Protein AF-A0A2V7SI70-F1 (afdb_monomer)

Nearest PDB structures (foldseek):
  6vvo-assembly1_D  TM=5.161E-01  e=1.927E-01  Homo sapiens
  8z9x-assembly1_A  TM=5.364E-01  e=4.637E-01  Homo sapiens
  3qz6-assembly1_A  TM=6.896E-01  e=1.674E+00  Desulfitobacterium hafniense DCB-2
  4tld-assembly1_F  TM=5.667E-01  e=2.347E+00  Synechococcus elongatus PCC 7942 = FACHB-805
  8pj5-assembly1_0  TM=4.350E-01  e=3.290E+00  Homo sapiens

Structure (mmCIF, N/CA/C/O backbone):
data_AF-A0A2V7SI70-F1
#
_entry.id   AF-A0A2V7SI70-F1
#
loop_
_atom_site.group_PDB
_atom_site.id
_atom_site.type_symbol
_atom_site.label_atom_id
_atom_site.label_alt_id
_atom_site.label_comp_id
_atom_site.label_asym_id
_atom_site.label_entity_id
_atom_site.label_seq_id
_atom_site.pdbx_PDB_ins_code
_atom_site.Cartn_x
_atom_site.Cartn_y
_atom_site.Cartn_z
_atom_site.occupancy
_atom_site.B_iso_or_equiv
_atom_site.auth_seq_id
_atom_site.auth_comp_id
_atom_site.auth_asym_id
_atom_site.auth_atom_id
_atom_site.pdbx_PDB_model_num
ATOM 1 N N . MET A 1 1 ? -52.478 60.103 24.312 1.00 39.97 1 MET A N 1
ATOM 2 C CA . MET A 1 1 ? -53.396 58.982 24.624 1.00 39.97 1 MET A CA 1
ATOM 3 C C . MET A 1 1 ? -52.591 57.710 24.381 1.00 39.97 1 MET A C 1
ATOM 5 O O . MET A 1 1 ? -52.063 57.596 23.291 1.00 39.97 1 MET A O 1
ATOM 9 N N . THR A 1 2 ? -52.314 56.802 25.313 1.00 37.62 2 THR A N 1
ATOM 10 C CA . THR A 1 2 ? -52.876 56.540 26.645 1.00 37.62 2 THR A CA 1
ATOM 11 C C . THR A 1 2 ? -51.846 55.686 27.398 1.00 37.62 2 THR A C 1
ATOM 13 O O . THR A 1 2 ? -51.248 54.793 26.805 1.00 37.62 2 THR A O 1
ATOM 16 N N . ALA A 1 3 ? -51.629 55.960 28.684 1.00 39.62 3 ALA A N 1
ATOM 17 C CA . ALA A 1 3 ? -50.931 55.050 29.585 1.00 39.62 3 ALA A CA 1
ATOM 18 C C . ALA A 1 3 ? -51.862 53.892 29.984 1.00 39.62 3 ALA A C 1
ATOM 20 O O . ALA A 1 3 ? -53.069 54.097 30.113 1.00 39.62 3 ALA A O 1
ATOM 21 N N . ALA A 1 4 ? -51.301 52.712 30.248 1.00 45.47 4 ALA A N 1
ATOM 22 C CA . ALA A 1 4 ? -51.947 51.674 31.045 1.00 45.47 4 ALA A CA 1
ATOM 23 C C . ALA A 1 4 ? -50.878 50.928 31.855 1.00 45.47 4 ALA A C 1
ATOM 25 O O . ALA A 1 4 ? -49.939 50.362 31.299 1.00 45.47 4 ALA A O 1
ATOM 26 N N . ALA A 1 5 ? -51.020 50.976 33.178 1.00 47.47 5 ALA A N 1
ATOM 27 C CA . ALA A 1 5 ? -50.240 50.214 34.143 1.00 47.47 5 ALA A CA 1
ATOM 28 C C . ALA A 1 5 ? -50.930 48.871 34.426 1.00 47.47 5 ALA A C 1
ATOM 30 O O . ALA A 1 5 ? -52.150 48.853 34.569 1.00 47.47 5 ALA A O 1
ATOM 31 N N . VAL A 1 6 ? -50.166 47.783 34.595 1.00 42.16 6 VAL A N 1
ATOM 32 C CA . VAL A 1 6 ? -50.629 46.550 35.262 1.00 42.16 6 VAL A CA 1
ATOM 33 C C . VAL A 1 6 ? -49.506 45.942 36.117 1.00 42.16 6 VAL A C 1
ATOM 35 O O . VAL A 1 6 ? -48.488 45.480 35.616 1.00 42.16 6 VAL A O 1
ATOM 38 N N . VAL A 1 7 ? -49.739 46.036 37.428 1.00 40.88 7 VAL A N 1
ATOM 39 C CA . VAL A 1 7 ? -49.561 45.093 38.551 1.00 40.88 7 VAL A CA 1
ATOM 40 C C . VAL A 1 7 ? -48.511 43.963 38.494 1.00 40.88 7 VAL A C 1
ATOM 42 O O . VAL A 1 7 ? -48.515 43.085 37.641 1.00 40.88 7 VAL A O 1
ATOM 45 N N . ALA A 1 8 ? -47.714 43.985 39.569 1.00 47.56 8 ALA A N 1
ATOM 46 C CA . ALA A 1 8 ? -46.940 42.963 40.279 1.00 47.56 8 ALA A CA 1
ATOM 47 C C . ALA A 1 8 ? -47.088 41.468 39.923 1.00 47.56 8 ALA A C 1
ATOM 49 O O . ALA A 1 8 ? -48.178 40.907 39.859 1.00 47.56 8 ALA A O 1
ATOM 50 N N . GLY A 1 9 ? -45.939 40.785 39.943 1.00 37.25 9 GLY A N 1
ATOM 51 C CA . GLY A 1 9 ? -45.835 39.348 40.185 1.00 37.25 9 GLY A CA 1
ATOM 52 C C . GLY A 1 9 ? -44.411 38.976 40.594 1.00 37.25 9 GLY A C 1
ATOM 53 O O . GLY A 1 9 ? -43.511 38.971 39.758 1.00 37.25 9 GLY A O 1
ATOM 54 N N . ALA A 1 10 ? -44.197 38.679 41.878 1.00 54.44 10 ALA A N 1
ATOM 55 C CA . ALA A 1 10 ? -42.957 38.078 42.362 1.00 54.44 10 ALA A CA 1
ATOM 56 C C . ALA A 1 10 ? -42.746 36.731 41.653 1.00 54.44 10 ALA A C 1
ATOM 58 O O . ALA A 1 10 ? -43.622 35.866 41.692 1.00 54.44 10 ALA A O 1
ATOM 59 N N . ARG A 1 11 ? -41.604 36.555 40.982 1.00 55.47 11 ARG A N 1
ATOM 60 C CA . ARG A 1 11 ? -41.222 35.285 40.358 1.00 55.47 11 ARG A CA 1
ATOM 61 C C . ARG A 1 11 ? -40.073 34.688 41.156 1.00 55.47 11 ARG A C 1
ATOM 63 O O . ARG A 1 11 ? -39.077 35.349 41.437 1.00 55.47 11 ARG A O 1
ATOM 70 N N . SER A 1 12 ? -40.331 33.467 41.600 1.00 58.31 12 SER A N 1
ATOM 71 C CA . SER A 1 12 ? -39.529 32.616 42.462 1.00 58.31 12 SER A CA 1
ATOM 72 C C . SER A 1 12 ? -38.055 32.578 42.073 1.00 58.31 12 SER A C 1
ATOM 74 O O . SER A 1 12 ? -37.700 32.662 40.903 1.00 58.31 12 SER A O 1
ATOM 76 N N . ARG A 1 13 ? -37.194 32.419 43.082 1.00 58.06 13 ARG A N 1
ATOM 77 C CA . ARG A 1 13 ? -35.788 32.061 42.900 1.00 58.06 13 ARG A CA 1
ATOM 78 C C . ARG A 1 13 ? -35.732 30.712 42.186 1.00 58.06 13 ARG A C 1
ATOM 80 O O . ARG A 1 13 ? -35.869 29.679 42.838 1.00 58.06 13 ARG A O 1
ATOM 87 N N . ASP A 1 14 ? -35.557 30.733 40.872 1.00 56.41 14 ASP A N 1
ATOM 88 C CA . ASP A 1 14 ? -35.208 29.537 40.120 1.00 56.41 14 ASP A CA 1
ATOM 89 C C . ASP A 1 14 ? -33.830 29.084 40.607 1.00 56.41 14 ASP A C 1
ATOM 91 O O . ASP A 1 14 ? -32.807 29.742 40.405 1.00 56.41 14 ASP A O 1
ATOM 95 N N . LEU A 1 15 ? -33.834 27.982 41.355 1.00 58.78 15 LEU A N 1
ATOM 96 C CA . LEU A 1 15 ? -32.637 27.268 41.760 1.00 58.78 15 LEU A CA 1
ATOM 97 C C . LEU A 1 15 ? -31.926 26.833 40.479 1.00 58.78 15 LEU A C 1
ATOM 99 O O . LEU A 1 15 ? -32.419 25.975 39.750 1.00 58.78 15 LEU A O 1
ATOM 103 N N . LEU A 1 16 ? -30.781 27.452 40.200 1.00 55.16 16 LEU A N 1
ATOM 104 C CA . LEU A 1 16 ? -29.885 27.043 39.127 1.00 55.16 16 LEU A CA 1
ATOM 105 C C . LEU A 1 16 ? -29.534 25.565 39.335 1.00 55.16 16 LEU A C 1
ATOM 107 O O . LEU A 1 16 ? -28.784 25.218 40.248 1.00 55.16 16 LEU A O 1
ATOM 111 N N . ALA A 1 17 ? -30.092 24.694 38.493 1.00 61.06 17 ALA A N 1
ATOM 112 C CA . ALA A 1 17 ? -29.640 23.321 38.375 1.00 61.06 17 ALA A CA 1
ATOM 113 C C . ALA A 1 17 ? -28.163 23.362 37.965 1.00 61.06 17 ALA A C 1
ATOM 115 O O . ALA A 1 17 ? -27.817 23.829 36.879 1.00 61.06 17 ALA A O 1
ATOM 116 N N . SER A 1 18 ? -27.288 22.931 38.871 1.00 58.25 18 SER A N 1
ATOM 117 C CA . SER A 1 18 ? -25.865 22.784 38.588 1.00 58.25 18 SER A CA 1
ATOM 118 C C . SER A 1 18 ? -25.712 21.800 37.422 1.00 58.25 18 SER A C 1
ATOM 120 O O .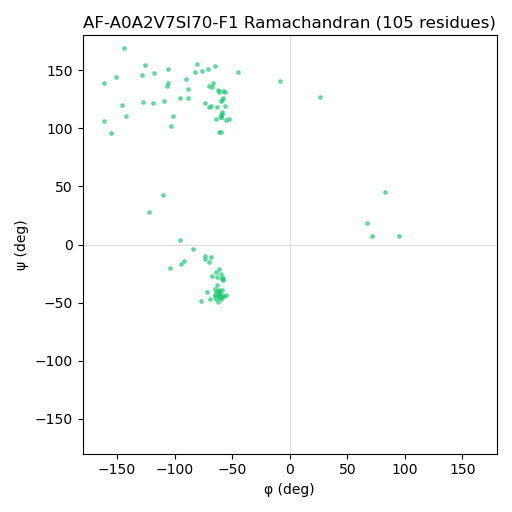 SER A 1 18 ? -26.253 20.692 37.514 1.00 58.25 18 SER A O 1
ATOM 122 N N . PRO A 1 19 ? -25.044 22.163 36.310 1.00 62.25 19 PRO A N 1
ATOM 123 C CA . PRO A 1 19 ? -24.815 21.214 35.235 1.00 62.25 19 PRO A CA 1
ATOM 124 C C . PRO A 1 19 ? -23.943 20.088 35.789 1.00 62.25 19 PRO A C 1
ATOM 126 O O . PRO A 1 19 ? -22.820 20.323 36.239 1.00 62.25 19 PRO A O 1
ATOM 129 N N . LEU A 1 20 ? -24.480 18.866 35.778 1.00 57.97 20 LEU A N 1
ATOM 130 C CA . LEU A 1 20 ? -23.714 17.655 36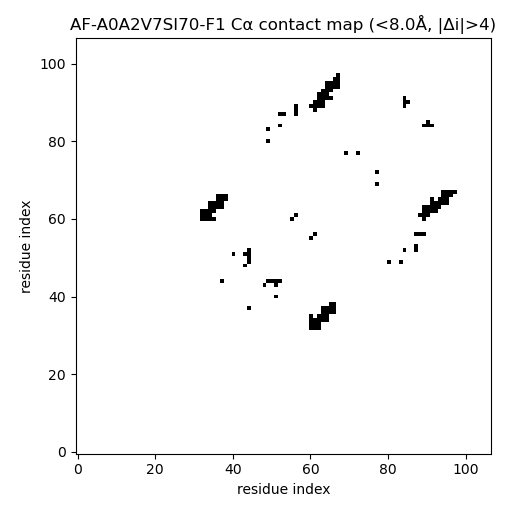.042 1.00 57.97 20 LEU A CA 1
ATOM 131 C C . LEU A 1 20 ? -22.512 17.678 35.101 1.00 57.97 20 LEU A C 1
ATOM 133 O O . LEU A 1 20 ? -22.655 17.557 33.885 1.00 57.97 20 LEU A O 1
ATOM 137 N N . SER A 1 21 ? -21.331 17.911 35.669 1.00 65.06 21 SER A N 1
ATOM 138 C CA . SER A 1 21 ? -20.087 17.841 34.917 1.00 65.06 21 SER A CA 1
ATOM 139 C C . SER A 1 21 ? -19.997 16.433 34.331 1.00 65.06 21 SER A C 1
ATOM 141 O O . SER A 1 21 ? -20.144 15.473 35.094 1.00 65.06 21 SER A O 1
ATOM 143 N N . PRO A 1 22 ? -19.800 16.266 33.011 1.00 65.12 22 PRO A N 1
ATOM 144 C CA . PRO A 1 22 ? -19.583 14.944 32.457 1.00 65.12 22 PRO A CA 1
ATOM 145 C C . PRO A 1 22 ? -18.334 14.386 33.132 1.00 65.12 22 PRO A C 1
ATOM 147 O O . PRO A 1 22 ? -17.230 14.903 32.959 1.00 65.12 22 PRO A O 1
ATOM 150 N N . HIS A 1 23 ? -18.526 13.361 33.958 1.00 63.31 23 HIS A N 1
ATOM 151 C CA . HIS A 1 23 ? -17.435 12.588 34.514 1.00 63.31 23 HIS A CA 1
ATOM 152 C C . HIS A 1 23 ? -16.694 11.954 33.334 1.00 63.31 23 HIS A C 1
ATOM 154 O O . HIS A 1 23 ? -17.121 10.939 32.786 1.00 63.31 23 HIS A O 1
ATOM 160 N N . VAL A 1 24 ? -15.604 12.589 32.902 1.00 65.06 24 VAL A N 1
ATOM 161 C CA . VAL A 1 24 ? -14.621 11.975 32.013 1.00 65.06 24 VAL A CA 1
ATOM 162 C C . VAL A 1 24 ? -14.101 10.762 32.769 1.00 65.06 24 VAL A C 1
ATOM 164 O O . VAL A 1 24 ? -13.441 10.921 33.793 1.00 65.06 24 VAL A O 1
ATOM 167 N N . LEU A 1 25 ? -14.461 9.561 32.313 1.00 65.31 25 LEU A N 1
ATOM 168 C CA . LEU A 1 25 ? -13.961 8.323 32.897 1.00 65.31 25 LEU A CA 1
ATOM 169 C C . LEU A 1 25 ? -12.428 8.342 32.790 1.00 65.31 25 LEU A C 1
ATOM 171 O O . LEU A 1 25 ? -11.905 8.315 31.669 1.00 65.31 25 LEU A O 1
ATOM 175 N N . PRO A 1 26 ? -11.686 8.405 33.910 1.00 63.38 26 PRO A N 1
ATOM 176 C CA . PRO A 1 26 ? -10.259 8.147 33.853 1.00 63.38 26 PRO A CA 1
ATOM 177 C C . PRO A 1 26 ? -10.099 6.694 33.376 1.00 63.38 26 PRO A C 1
ATOM 179 O O . PRO A 1 26 ? -10.796 5.817 33.877 1.00 63.38 26 PRO A O 1
ATOM 182 N N . ASN A 1 27 ? -9.221 6.454 32.395 1.00 71.94 27 ASN A N 1
ATOM 183 C CA . ASN A 1 27 ? -8.971 5.161 31.726 1.00 71.94 27 ASN A CA 1
ATOM 184 C C . ASN A 1 27 ? -9.911 4.726 30.577 1.00 71.94 27 ASN A C 1
ATOM 186 O O . ASN A 1 27 ? -10.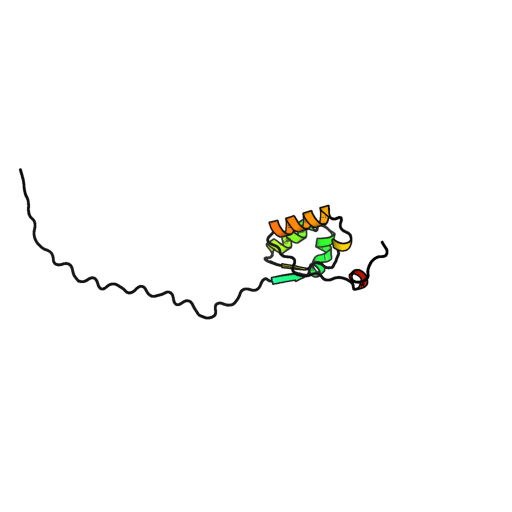245 3.547 30.455 1.00 71.94 27 ASN A O 1
ATOM 190 N N . ALA A 1 28 ? -10.244 5.610 29.631 1.00 73.69 28 ALA A N 1
ATOM 191 C CA . ALA A 1 28 ? -10.650 5.120 28.307 1.00 73.69 28 ALA A CA 1
ATOM 192 C C . ALA A 1 28 ? -9.516 4.258 27.690 1.00 73.69 28 ALA A C 1
ATOM 194 O O . ALA A 1 28 ? -8.353 4.679 27.726 1.00 73.69 28 ALA A O 1
ATOM 195 N N . PRO A 1 29 ? -9.803 3.059 27.143 1.00 78.81 29 PRO A N 1
ATOM 196 C CA . PRO A 1 29 ? -8.777 2.194 26.570 1.00 78.81 29 PRO A CA 1
ATOM 197 C C . PRO A 1 29 ? -8.088 2.890 25.393 1.00 78.81 29 PRO A C 1
ATOM 199 O O . PRO A 1 29 ? -8.740 3.429 24.498 1.00 78.81 29 PRO A O 1
ATOM 202 N N . LYS A 1 30 ? -6.751 2.880 25.390 1.00 85.44 30 LYS A N 1
ATOM 203 C CA . LYS A 1 30 ? -5.964 3.449 24.295 1.00 85.44 30 LYS A CA 1
ATOM 204 C C . LYS A 1 30 ? -6.156 2.590 23.046 1.00 85.44 30 LYS A C 1
ATOM 206 O O . LYS A 1 30 ? -5.823 1.409 23.050 1.00 85.44 30 LYS A O 1
ATOM 211 N N . ALA A 1 31 ? -6.690 3.186 21.983 1.00 88.31 31 ALA A N 1
ATOM 212 C CA . ALA A 1 31 ? -6.788 2.531 20.687 1.00 88.31 31 ALA A CA 1
ATOM 213 C C . ALA A 1 31 ? -5.396 2.464 20.046 1.00 88.31 31 ALA A C 1
ATOM 215 O O . ALA A 1 31 ? -4.744 3.492 19.849 1.00 88.31 31 ALA A O 1
ATOM 216 N N . TYR A 1 32 ? -4.941 1.252 19.738 1.00 93.25 32 TYR A N 1
ATOM 217 C CA . TYR A 1 32 ? 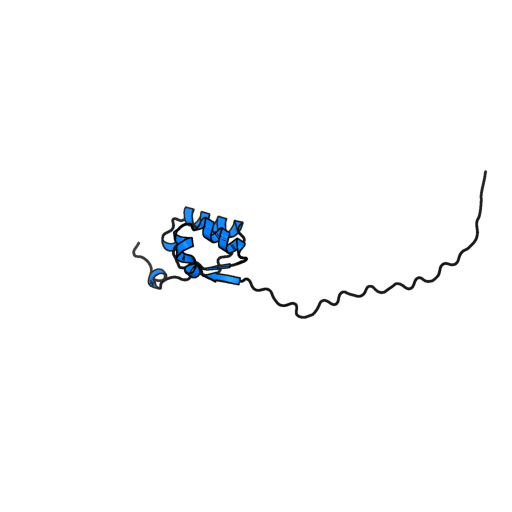-3.700 1.015 19.009 1.00 93.25 32 TYR A CA 1
ATOM 218 C C . TYR A 1 32 ? -4.024 0.582 17.584 1.00 93.25 32 TYR A C 1
ATOM 220 O O . TYR A 1 32 ? -4.957 -0.204 17.399 1.00 93.25 32 TYR A O 1
ATOM 228 N N . PRO A 1 33 ? -3.277 1.070 16.581 1.00 95.50 33 PRO A N 1
ATOM 229 C CA . PRO A 1 33 ? -3.531 0.674 15.216 1.00 95.50 33 PRO A CA 1
ATOM 230 C C . PRO A 1 33 ? -3.203 -0.808 15.010 1.00 95.50 33 PRO A C 1
ATOM 232 O O . PRO A 1 33 ? -2.156 -1.280 15.456 1.00 95.50 33 PRO A O 1
ATOM 235 N N . ILE A 1 34 ? -4.083 -1.528 14.319 1.00 96.69 34 ILE A N 1
ATOM 236 C CA . ILE A 1 34 ? -3.893 -2.945 14.000 1.00 96.69 34 ILE A CA 1
ATOM 237 C C . ILE A 1 34 ? -3.294 -3.073 12.601 1.00 96.69 34 ILE A C 1
ATOM 239 O O . ILE A 1 34 ? -3.819 -2.524 11.624 1.00 96.69 34 ILE A O 1
ATOM 243 N N . GLY A 1 35 ? -2.171 -3.791 12.531 1.00 97.25 35 GLY A N 1
ATOM 244 C CA . GLY A 1 35 ? -1.412 -4.023 11.311 1.00 97.25 35 GLY A CA 1
ATOM 245 C C . GLY A 1 35 ? -1.562 -5.428 10.748 1.00 97.25 35 GLY A C 1
ATOM 246 O O . GLY A 1 35 ? -1.757 -6.383 11.499 1.00 97.25 35 GLY A O 1
ATOM 247 N N . LEU A 1 36 ? -1.437 -5.540 9.426 1.00 98.38 36 LEU A N 1
ATOM 248 C CA . LEU A 1 36 ? -1.356 -6.808 8.708 1.00 98.38 36 LEU A CA 1
ATOM 249 C C . LEU A 1 36 ? -0.021 -6.915 7.968 1.00 98.38 36 LEU A C 1
ATOM 251 O O . LEU A 1 36 ? 0.270 -6.119 7.073 1.00 98.38 36 LEU A O 1
ATOM 255 N N . GLU A 1 37 ? 0.756 -7.949 8.276 1.00 98.44 37 GLU A N 1
ATOM 256 C CA . GLU A 1 37 ? 1.855 -8.363 7.406 1.00 98.44 37 GLU A CA 1
ATOM 257 C C . GLU A 1 37 ? 1.284 -8.983 6.126 1.00 98.44 37 GLU A C 1
ATOM 259 O O . GLU A 1 37 ? 0.584 -10.005 6.147 1.00 98.44 37 GLU A O 1
ATOM 264 N N . LEU A 1 38 ? 1.593 -8.356 4.988 1.00 98.75 38 LEU A N 1
ATOM 265 C CA . LEU A 1 38 ? 1.017 -8.680 3.684 1.00 98.75 38 LEU A CA 1
ATOM 266 C C . LEU A 1 38 ? 1.452 -10.053 3.158 1.00 98.75 38 LEU A C 1
ATOM 268 O O . LEU A 1 38 ? 0.847 -10.559 2.213 1.00 98.75 38 LEU A O 1
ATOM 272 N N . PHE A 1 39 ? 2.439 -10.701 3.786 1.00 98.12 39 PHE A N 1
ATOM 273 C CA . PHE A 1 39 ? 2.786 -12.089 3.483 1.00 98.12 39 PHE A CA 1
ATOM 274 C C . PHE A 1 39 ? 1.592 -13.044 3.689 1.00 98.12 39 PHE A C 1
ATOM 276 O O . PHE A 1 39 ? 1.434 -14.033 2.956 1.00 98.12 39 PHE A O 1
ATOM 283 N N . SER A 1 40 ? 0.709 -12.706 4.636 1.00 98.44 40 SER A N 1
ATOM 284 C CA . SER A 1 40 ? -0.539 -13.426 4.927 1.00 98.44 40 SER A CA 1
ATOM 285 C C . SER A 1 40 ? -1.475 -13.509 3.714 1.00 98.44 40 SER A C 1
ATOM 287 O O . SER A 1 40 ? -2.188 -14.496 3.561 1.00 98.44 40 SER A O 1
ATOM 289 N N . VAL A 1 41 ? -1.423 -12.509 2.824 1.00 98.19 41 VAL A N 1
ATOM 290 C CA . VAL A 1 41 ? -2.244 -12.375 1.602 1.00 98.19 41 VAL A CA 1
ATOM 291 C C . VAL A 1 41 ? -1.377 -12.259 0.340 1.00 98.19 41 VAL A C 1
ATOM 293 O O . VAL A 1 41 ? -1.741 -11.633 -0.654 1.00 98.19 41 VAL A O 1
ATOM 296 N N . ARG A 1 42 ? -0.169 -12.840 0.370 1.00 98.25 42 ARG A N 1
ATOM 297 C CA . ARG A 1 42 ? 0.843 -12.677 -0.692 1.00 98.25 42 ARG A CA 1
ATOM 298 C C . ARG A 1 42 ? 0.382 -13.124 -2.076 1.00 98.25 42 ARG A C 1
ATOM 300 O O . ARG A 1 42 ? 0.877 -12.617 -3.076 1.00 98.25 42 ARG A O 1
ATOM 307 N N . ARG A 1 43 ? -0.534 -14.093 -2.152 1.00 98.38 43 ARG A N 1
ATOM 308 C CA . ARG A 1 43 ? -1.033 -14.619 -3.432 1.00 98.38 43 ARG A CA 1
ATOM 309 C C . ARG A 1 43 ? -1.931 -13.596 -4.119 1.00 98.38 43 ARG A C 1
ATOM 311 O O . ARG A 1 43 ? -1.841 -13.418 -5.329 1.00 98.38 43 ARG A O 1
ATOM 318 N N . GLU A 1 44 ? -2.768 -12.931 -3.336 1.00 98.50 44 GLU A N 1
ATOM 319 C CA . GLU A 1 44 ? -3.649 -11.852 -3.759 1.00 98.50 44 GLU A CA 1
ATOM 320 C C . GLU A 1 44 ? -2.815 -10.619 -4.108 1.00 98.50 44 GLU A C 1
ATOM 322 O O . GLU A 1 44 ? -2.955 -10.091 -5.210 1.00 98.50 44 GLU A O 1
ATOM 327 N N . LEU A 1 45 ? -1.860 -10.247 -3.243 1.00 98.19 45 LEU A N 1
ATOM 328 C CA . LEU A 1 45 ? -0.962 -9.113 -3.478 1.00 98.19 45 LEU A CA 1
ATOM 329 C C . LEU A 1 45 ? -0.152 -9.280 -4.773 1.00 98.19 45 LEU A C 1
ATOM 331 O O . LEU A 1 45 ? -0.031 -8.336 -5.547 1.00 98.19 45 LEU A O 1
ATOM 335 N N . ALA A 1 46 ? 0.390 -10.478 -5.022 1.00 96.56 46 ALA A N 1
ATOM 336 C CA . ALA A 1 46 ? 1.146 -10.775 -6.239 1.00 96.56 46 ALA A CA 1
ATOM 337 C C . ALA A 1 46 ? 0.273 -10.775 -7.504 1.00 96.56 46 ALA A C 1
ATOM 339 O O . ALA A 1 46 ? 0.779 -10.524 -8.594 1.00 96.56 46 ALA A O 1
ATOM 340 N N . ARG A 1 47 ? -1.026 -11.072 -7.370 1.00 98.06 47 ARG A N 1
ATOM 341 C CA . ARG A 1 47 ? -1.982 -11.032 -8.482 1.00 98.06 47 ARG A CA 1
ATOM 342 C C . ARG A 1 47 ? -2.390 -9.599 -8.813 1.00 98.06 47 ARG A C 1
ATOM 344 O O . ARG A 1 47 ? -2.409 -9.237 -9.983 1.00 98.06 47 ARG A O 1
ATOM 351 N N . ASP A 1 48 ? -2.762 -8.828 -7.797 1.00 98.44 48 ASP A N 1
ATOM 352 C CA . ASP A 1 48 ? -3.250 -7.459 -7.936 1.00 98.44 48 ASP A CA 1
ATOM 353 C C . ASP A 1 48 ? -3.003 -6.695 -6.629 1.00 98.44 48 ASP A C 1
ATOM 355 O O . ASP A 1 48 ? -3.773 -6.770 -5.663 1.00 98.44 48 ASP A O 1
ATOM 359 N N . LEU A 1 49 ? -1.887 -5.970 -6.594 1.00 98.31 49 LEU A N 1
ATOM 360 C CA . LEU A 1 49 ? -1.492 -5.188 -5.431 1.00 98.31 49 LEU A CA 1
ATOM 361 C C . LEU A 1 49 ? -2.517 -4.086 -5.115 1.00 98.31 49 LEU A C 1
ATOM 363 O O . LEU A 1 49 ? -2.950 -4.023 -3.958 1.00 98.31 49 LEU A O 1
ATOM 367 N N . PRO A 1 50 ? -2.960 -3.253 -6.080 1.00 98.50 50 PRO A N 1
ATOM 368 C CA . PRO A 1 50 ? -3.938 -2.218 -5.787 1.00 98.50 50 PRO A CA 1
ATOM 369 C C . PRO A 1 50 ? -5.259 -2.740 -5.218 1.00 98.50 50 PRO A C 1
ATOM 371 O O . PRO A 1 50 ? -5.750 -2.196 -4.221 1.00 98.50 50 PRO A O 1
ATOM 374 N N . ALA A 1 51 ? -5.824 -3.798 -5.804 1.00 98.75 51 ALA A N 1
ATOM 375 C CA . ALA A 1 51 ? -7.069 -4.381 -5.314 1.00 98.75 51 ALA A CA 1
ATOM 376 C C . ALA A 1 51 ? -6.895 -4.984 -3.912 1.00 98.75 51 ALA A C 1
ATOM 378 O O . ALA A 1 51 ? -7.768 -4.819 -3.055 1.00 98.75 51 ALA A O 1
ATOM 379 N N . THR A 1 52 ? -5.749 -5.618 -3.653 1.00 98.75 52 THR A N 1
ATOM 380 C CA . THR A 1 52 ? -5.435 -6.206 -2.344 1.00 98.75 52 THR A CA 1
ATOM 381 C C . THR A 1 52 ? -5.344 -5.141 -1.255 1.00 98.75 52 THR A C 1
ATOM 383 O O . THR A 1 52 ? -5.974 -5.294 -0.210 1.00 98.75 52 THR A O 1
ATOM 386 N N . LEU A 1 53 ? -4.642 -4.026 -1.495 1.00 98.69 53 LEU A N 1
ATOM 387 C CA . LEU A 1 53 ? -4.573 -2.926 -0.524 1.00 98.69 53 LEU A CA 1
ATOM 388 C C . LEU A 1 53 ? -5.959 -2.323 -0.246 1.00 98.69 53 LEU A C 1
ATOM 390 O O . LEU A 1 53 ? -6.298 -2.067 0.910 1.00 98.69 53 LEU A O 1
ATOM 394 N N . SER A 1 54 ? -6.795 -2.162 -1.280 1.00 98.81 54 SER A N 1
ATOM 395 C CA . SER A 1 54 ? -8.178 -1.695 -1.103 1.00 98.81 54 SER A CA 1
ATOM 396 C C . SER A 1 54 ? -9.001 -2.655 -0.237 1.00 98.81 54 SER A C 1
ATOM 398 O O . SER A 1 54 ? -9.738 -2.209 0.643 1.00 98.81 54 SER A O 1
ATOM 400 N N . ALA A 1 55 ? -8.863 -3.967 -0.448 1.00 98.81 55 ALA A N 1
ATOM 401 C CA . ALA A 1 55 ? -9.540 -4.974 0.364 1.00 98.81 55 ALA A CA 1
ATOM 402 C C . ALA A 1 55 ? -9.059 -4.950 1.826 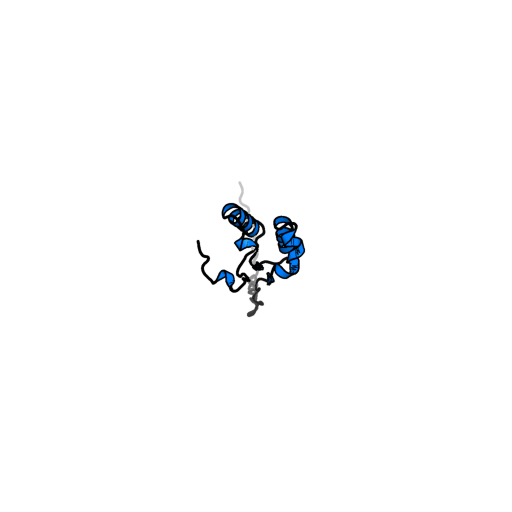1.00 98.81 55 ALA A C 1
ATOM 404 O O . ALA A 1 55 ? -9.887 -4.978 2.733 1.00 98.81 55 ALA A O 1
ATOM 405 N N . VAL A 1 56 ? -7.748 -4.827 2.062 1.00 98.62 56 VAL A N 1
ATOM 406 C CA . VAL A 1 56 ? -7.163 -4.721 3.412 1.00 98.62 56 VAL A CA 1
ATOM 407 C C . VAL A 1 56 ? -7.687 -3.499 4.166 1.00 98.62 56 VAL A C 1
ATOM 409 O O . VAL A 1 56 ? -8.116 -3.636 5.311 1.00 98.62 56 VAL A O 1
ATOM 412 N N . SER A 1 57 ? -7.741 -2.335 3.513 1.00 98.56 57 SER A N 1
ATOM 413 C CA . SER A 1 57 ? -8.340 -1.122 4.089 1.00 98.56 57 SER A CA 1
ATOM 414 C C . SER A 1 57 ? -9.830 -1.320 4.417 1.00 98.56 57 SER A C 1
ATOM 416 O O . SER A 1 57 ? -10.263 -1.030 5.531 1.00 98.56 57 SER A O 1
ATOM 418 N N . LYS A 1 58 ? -10.612 -1.926 3.510 1.00 98.62 58 LYS A N 1
ATOM 419 C CA . LYS A 1 58 ? -12.042 -2.231 3.737 1.00 98.62 58 LYS A CA 1
ATOM 420 C C . LYS A 1 58 ? -12.293 -3.212 4.886 1.00 98.62 58 LYS A C 1
ATOM 422 O O . LYS A 1 58 ? -13.354 -3.150 5.500 1.00 98.62 58 LYS A O 1
ATOM 427 N N . MET A 1 59 ? -11.343 -4.099 5.183 1.00 98.31 59 MET A N 1
ATOM 428 C CA . MET A 1 59 ? -11.403 -4.986 6.354 1.00 98.31 59 MET A CA 1
ATOM 429 C C . MET A 1 59 ? -11.142 -4.251 7.680 1.00 98.31 59 MET A C 1
ATOM 431 O O . MET A 1 59 ? -11.361 -4.829 8.741 1.00 98.31 59 MET A O 1
ATOM 435 N N . GLY A 1 60 ? -10.701 -2.988 7.640 1.00 98.00 60 GLY A N 1
ATOM 436 C CA . GLY A 1 60 ? -10.491 -2.147 8.820 1.00 98.00 60 GLY A CA 1
ATOM 437 C C . GLY A 1 60 ? -9.063 -2.145 9.368 1.00 98.00 60 GLY A C 1
ATOM 438 O O . GLY A 1 60 ? -8.823 -1.552 10.421 1.00 98.00 60 GLY A O 1
ATOM 439 N N . TYR A 1 61 ? -8.104 -2.769 8.676 1.00 98.44 61 TYR A N 1
ATOM 440 C CA . TYR A 1 61 ? -6.690 -2.632 9.030 1.00 98.44 61 TYR A CA 1
ATOM 441 C C . TYR A 1 61 ? -6.223 -1.196 8.788 1.00 98.44 61 TYR A C 1
ATOM 443 O O . TYR A 1 61 ? -6.568 -0.585 7.779 1.00 98.44 61 TYR A O 1
ATOM 451 N N . GLN A 1 62 ? -5.415 -0.666 9.705 1.00 98.31 62 GLN A N 1
ATOM 452 C CA . GLN A 1 62 ? -4.869 0.695 9.597 1.00 98.31 62 GLN A CA 1
ATOM 453 C C . GLN A 1 62 ? -3.397 0.695 9.182 1.00 98.31 62 GLN A C 1
ATOM 455 O O . GLN A 1 62 ? -2.870 1.704 8.710 1.00 98.31 62 GLN A O 1
ATOM 460 N N . VAL A 1 63 ? -2.717 -0.435 9.381 1.00 98.56 63 VAL A N 1
ATOM 461 C CA . VAL A 1 63 ? -1.289 -0.584 9.120 1.00 98.56 63 VAL A CA 1
ATOM 462 C C . VAL A 1 63 ? -1.045 -1.799 8.235 1.00 98.56 63 VAL A C 1
ATOM 464 O O . VAL A 1 63 ? -1.736 -2.812 8.336 1.00 98.56 63 VAL A O 1
ATOM 467 N N . VAL A 1 64 ? -0.040 -1.708 7.376 1.00 98.62 64 VAL A N 1
ATOM 468 C CA . VAL A 1 64 ? 0.474 -2.832 6.597 1.00 98.62 64 VAL A CA 1
ATOM 469 C C . VAL A 1 64 ? 1.975 -2.983 6.801 1.00 98.62 64 VAL A C 1
ATOM 471 O O . VAL A 1 64 ? 2.676 -2.020 7.116 1.00 98.62 64 VAL A O 1
ATOM 474 N N . GLU A 1 65 ? 2.468 -4.196 6.605 1.00 98.69 65 GLU A N 1
ATOM 475 C CA . GLU A 1 65 ? 3.893 -4.509 6.553 1.00 98.69 65 GLU A CA 1
ATOM 476 C C . GLU A 1 65 ? 4.177 -5.282 5.258 1.00 98.69 65 GLU A C 1
ATOM 478 O O . GLU A 1 65 ? 3.558 -6.313 4.986 1.00 98.69 65 GLU A O 1
ATOM 483 N N . PHE A 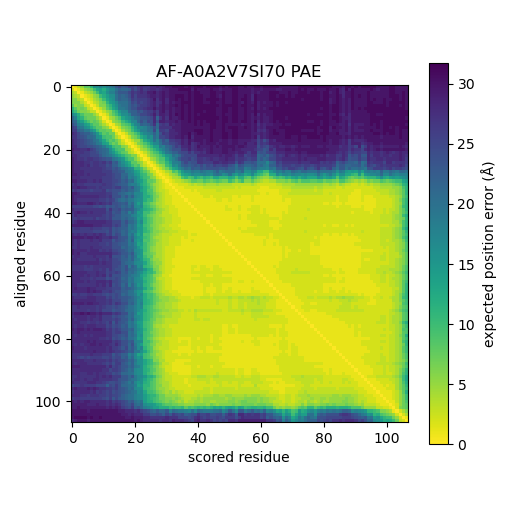1 66 ? 5.077 -4.761 4.421 1.00 98.31 66 PHE A N 1
ATOM 484 C CA . PHE A 1 66 ? 5.512 -5.449 3.200 1.00 98.31 66 PHE A CA 1
ATOM 485 C C . PHE A 1 66 ? 6.564 -6.518 3.507 1.00 98.31 66 PHE A C 1
ATOM 487 O O . PHE A 1 66 ? 7.314 -6.385 4.460 1.00 98.31 66 PHE A O 1
ATOM 494 N N . TYR A 1 67 ? 6.674 -7.529 2.643 1.00 96.62 67 TYR A N 1
ATOM 495 C CA . TYR A 1 67 ? 7.640 -8.632 2.763 1.00 96.62 67 TYR A CA 1
ATOM 496 C C . TYR A 1 67 ? 8.747 -8.572 1.687 1.00 96.62 67 TYR A C 1
ATOM 498 O O . TYR A 1 67 ? 9.068 -9.564 1.038 1.00 96.62 67 TYR A O 1
ATOM 506 N N . ALA A 1 68 ? 9.276 -7.373 1.425 1.00 95.44 68 ALA A N 1
ATOM 507 C CA . ALA A 1 68 ? 10.284 -7.086 0.395 1.00 95.44 68 ALA A CA 1
ATOM 508 C C . ALA A 1 68 ? 9.918 -7.126 -1.114 1.00 95.44 68 ALA A C 1
ATOM 510 O O . ALA A 1 68 ? 10.839 -6.940 -1.915 1.00 95.44 68 ALA A O 1
ATOM 511 N N . PRO A 1 69 ? 8.657 -7.273 -1.594 1.00 94.38 69 PRO A N 1
ATOM 512 C CA . PRO A 1 69 ? 8.400 -7.282 -3.045 1.00 94.38 69 PRO A CA 1
ATOM 513 C C . PRO A 1 69 ? 8.806 -5.965 -3.728 1.00 94.38 69 PRO A C 1
ATOM 515 O O . PRO A 1 69 ? 9.062 -5.932 -4.929 1.00 94.38 69 PRO A O 1
ATOM 518 N N . TYR A 1 70 ? 8.901 -4.885 -2.952 1.00 94.38 70 TYR A N 1
ATOM 519 C CA . TYR A 1 70 ? 9.268 -3.558 -3.422 1.00 94.38 70 TYR A CA 1
ATOM 520 C C . TYR A 1 70 ? 10.747 -3.381 -3.767 1.00 94.38 70 TYR A C 1
ATOM 522 O O . TYR A 1 70 ? 11.089 -2.391 -4.408 1.00 94.38 70 TYR A O 1
ATOM 530 N N . LEU A 1 71 ? 11.625 -4.316 -3.387 1.00 93.38 71 LEU A N 1
ATOM 531 C CA . LEU A 1 71 ? 13.047 -4.240 -3.743 1.00 93.38 71 LEU A CA 1
ATOM 532 C C . LEU A 1 71 ? 13.277 -4.333 -5.261 1.00 93.38 71 LEU A C 1
ATOM 534 O O . LEU A 1 71 ? 14.283 -3.838 -5.754 1.00 93.38 71 LEU A O 1
ATOM 538 N N . GLY A 1 72 ? 12.338 -4.930 -6.004 1.00 92.25 72 GLY A N 1
ATOM 539 C CA . GLY A 1 72 ? 12.373 -4.997 -7.468 1.00 92.25 72 GLY A CA 1
ATOM 540 C C . GLY A 1 72 ? 11.580 -3.894 -8.177 1.00 92.25 72 GLY A C 1
ATOM 541 O O . GLY A 1 72 ? 11.435 -3.940 -9.397 1.00 92.25 72 GLY A O 1
ATOM 542 N N . TRP A 1 73 ? 10.997 -2.937 -7.450 1.00 95.56 73 TRP A N 1
ATOM 543 C CA . TRP A 1 73 ? 10.165 -1.897 -8.055 1.00 95.56 73 TRP A CA 1
ATOM 544 C C . TRP A 1 73 ? 10.997 -0.749 -8.615 1.00 95.56 73 TRP A C 1
ATOM 546 O O . TRP A 1 73 ? 12.020 -0.352 -8.061 1.00 95.56 73 TRP A O 1
ATOM 556 N N . THR A 1 74 ? 10.494 -0.132 -9.682 1.00 97.62 74 THR A N 1
ATOM 557 C CA . THR A 1 74 ? 11.003 1.171 -10.110 1.00 97.62 74 THR A CA 1
ATOM 558 C C . THR A 1 74 ? 10.565 2.252 -9.118 1.00 97.62 74 THR A C 1
ATOM 560 O O . THR A 1 74 ? 9.495 2.164 -8.507 1.00 97.62 74 THR A O 1
ATOM 563 N N . ILE A 1 75 ? 11.356 3.320 -8.984 1.00 97.50 75 ILE A N 1
ATOM 564 C CA . ILE A 1 75 ? 11.015 4.452 -8.106 1.00 97.50 75 ILE A CA 1
ATOM 565 C C . ILE A 1 75 ? 9.633 5.058 -8.426 1.00 97.50 75 ILE A C 1
ATOM 567 O O . ILE A 1 75 ? 8.881 5.315 -7.482 1.00 97.50 75 ILE A O 1
ATOM 571 N N . PRO A 1 76 ? 9.234 5.272 -9.701 1.00 98.38 76 PRO A N 1
ATOM 572 C CA . PRO A 1 76 ? 7.889 5.753 -10.017 1.00 98.38 76 PRO A CA 1
ATOM 573 C C . PRO A 1 76 ? 6.782 4.809 -9.539 1.00 98.38 76 PRO A C 1
ATOM 5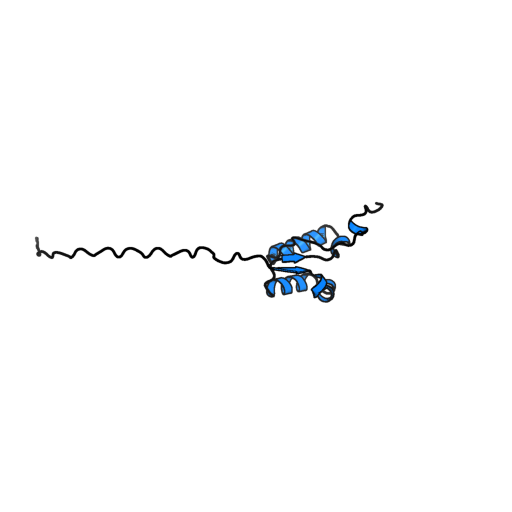75 O O . PRO A 1 76 ? 5.795 5.273 -8.971 1.00 98.38 76 PRO A O 1
ATOM 578 N N . TYR A 1 77 ? 6.961 3.495 -9.705 1.00 98.00 77 TYR A N 1
ATOM 579 C CA . TYR A 1 77 ? 5.980 2.515 -9.245 1.00 98.00 77 TYR A CA 1
ATOM 580 C C . TYR A 1 77 ? 5.860 2.519 -7.715 1.00 98.00 77 TYR A C 1
ATOM 582 O O . TYR A 1 77 ? 4.753 2.599 -7.186 1.00 98.00 77 TYR A O 1
ATOM 590 N N . ALA A 1 78 ? 6.988 2.551 -6.997 1.00 98.12 78 ALA A N 1
ATOM 591 C CA . ALA A 1 78 ? 6.998 2.646 -5.537 1.00 98.12 78 ALA A CA 1
ATOM 592 C C . ALA A 1 78 ? 6.292 3.913 -5.020 1.00 98.12 78 ALA A C 1
ATOM 594 O O . ALA A 1 78 ? 5.545 3.851 -4.042 1.00 98.12 78 ALA A O 1
ATOM 595 N N . LYS A 1 79 ? 6.473 5.056 -5.696 1.00 98.38 79 LYS A N 1
ATOM 596 C CA . LYS A 1 79 ? 5.738 6.292 -5.382 1.00 98.38 79 LYS A CA 1
ATOM 597 C C . LYS A 1 79 ? 4.234 6.143 -5.618 1.00 98.38 79 LYS A C 1
ATOM 599 O O . LYS A 1 79 ? 3.465 6.590 -4.777 1.00 98.38 79 LYS A O 1
ATOM 604 N N . GLY A 1 80 ? 3.824 5.480 -6.701 1.00 98.75 80 GLY A N 1
ATOM 605 C CA . GLY A 1 80 ? 2.412 5.187 -6.968 1.00 98.75 80 GLY A CA 1
ATOM 606 C C . GLY A 1 80 ? 1.772 4.332 -5.872 1.00 98.75 80 GLY A C 1
ATOM 607 O O . GLY A 1 80 ? 0.706 4.673 -5.365 1.00 98.75 80 GLY A O 1
ATOM 608 N N . VAL A 1 81 ? 2.463 3.276 -5.431 1.00 98.44 81 VAL A N 1
ATOM 609 C CA . VAL A 1 81 ? 2.006 2.451 -4.300 1.00 98.44 81 VAL A CA 1
ATOM 610 C C . VAL A 1 81 ? 1.930 3.275 -3.013 1.00 98.44 81 VAL A C 1
ATOM 612 O O . VAL A 1 81 ? 0.963 3.152 -2.265 1.00 98.44 81 VAL A O 1
ATOM 615 N N . ARG A 1 82 ? 2.906 4.157 -2.761 1.00 98.44 82 ARG A N 1
ATOM 616 C CA . ARG A 1 82 ? 2.868 5.060 -1.605 1.00 98.44 82 ARG A CA 1
ATOM 617 C C . ARG A 1 82 ? 1.645 5.981 -1.633 1.00 98.44 82 ARG A C 1
ATOM 619 O O . ARG A 1 82 ? 0.969 6.079 -0.614 1.00 98.44 82 ARG A O 1
ATOM 626 N N . THR A 1 83 ? 1.349 6.608 -2.770 1.00 98.75 83 THR A N 1
ATOM 627 C CA . THR A 1 83 ? 0.144 7.436 -2.932 1.00 98.75 83 THR A CA 1
ATOM 628 C C . THR A 1 83 ? -1.116 6.631 -2.638 1.00 98.75 83 THR A C 1
ATOM 630 O O . THR A 1 83 ? -1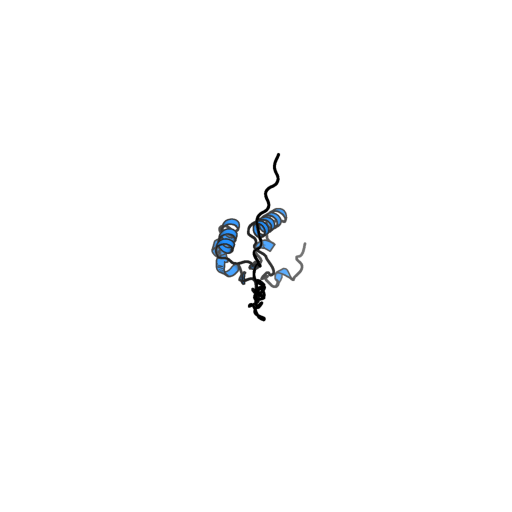.950 7.078 -1.862 1.00 98.75 83 THR A O 1
ATOM 633 N N . GLN A 1 84 ? -1.211 5.403 -3.152 1.00 98.69 84 GLN A N 1
ATOM 634 C CA . GLN A 1 84 ? -2.368 4.554 -2.886 1.00 98.69 84 GLN A CA 1
ATOM 635 C C . GLN A 1 84 ? -2.542 4.229 -1.391 1.00 98.69 84 GLN A C 1
ATOM 637 O O . GLN A 1 84 ? -3.667 4.195 -0.895 1.00 98.69 84 GLN A O 1
ATOM 642 N N . LEU A 1 85 ? -1.450 3.977 -0.661 1.00 98.75 85 LEU A N 1
ATOM 643 C CA . LEU A 1 85 ? -1.518 3.773 0.790 1.00 98.75 85 LEU A CA 1
ATOM 644 C C . LEU A 1 85 ? -2.060 5.017 1.501 1.00 98.75 85 LEU A C 1
ATOM 646 O O . LEU A 1 85 ? -2.943 4.885 2.347 1.00 98.75 85 LEU A O 1
ATOM 650 N N . ASP A 1 86 ? -1.569 6.203 1.125 1.00 98.75 86 ASP A N 1
ATOM 651 C CA . ASP A 1 86 ? -2.035 7.473 1.686 1.00 98.75 86 ASP A CA 1
ATOM 652 C C . ASP A 1 86 ? -3.540 7.687 1.394 1.00 98.75 86 ASP A C 1
ATOM 654 O O . ASP A 1 86 ? -4.296 7.996 2.316 1.00 98.75 86 ASP A O 1
ATOM 658 N N . ASP A 1 87 ? -3.997 7.418 0.164 1.00 98.75 87 ASP A N 1
ATOM 659 C CA . ASP A 1 87 ? -5.409 7.538 -0.248 1.00 98.75 87 ASP A CA 1
ATOM 660 C C . ASP A 1 87 ? -6.340 6.571 0.507 1.00 98.75 87 ASP A C 1
ATOM 662 O O . ASP A 1 87 ? -7.488 6.897 0.810 1.00 98.75 87 ASP A O 1
ATOM 666 N N . LEU A 1 88 ? -5.850 5.369 0.827 1.00 98.69 88 LEU A N 1
ATOM 667 C CA . LEU A 1 88 ? -6.593 4.345 1.571 1.00 98.69 88 LEU A CA 1
ATOM 668 C C . LEU A 1 88 ? -6.535 4.528 3.095 1.00 98.69 88 LEU A C 1
ATOM 670 O O . LEU A 1 88 ? -7.138 3.731 3.821 1.00 98.69 88 LEU A O 1
ATOM 674 N N . GLY A 1 89 ? -5.781 5.518 3.586 1.00 98.31 89 GLY A N 1
ATOM 675 C CA . GLY A 1 89 ? -5.523 5.706 5.014 1.00 98.31 89 GLY A CA 1
ATOM 676 C C . GLY A 1 89 ? -4.669 4.597 5.642 1.00 98.31 89 GLY A C 1
ATOM 677 O O . GLY A 1 89 ? -4.664 4.447 6.864 1.00 98.31 89 GLY A O 1
ATOM 678 N N . LEU A 1 90 ? -3.950 3.817 4.829 1.00 98.69 90 LEU A N 1
ATOM 679 C CA . LEU A 1 90 ? -3.062 2.753 5.288 1.00 98.69 90 LEU A CA 1
ATOM 680 C C . LEU A 1 90 ? -1.662 3.305 5.566 1.00 98.69 90 LEU A C 1
ATOM 682 O O . LEU A 1 90 ? -1.065 4.006 4.750 1.00 98.69 90 LEU A O 1
ATOM 686 N N . ARG A 1 91 ? -1.082 2.932 6.707 1.00 98.25 91 ARG A N 1
ATOM 687 C CA . ARG A 1 91 ? 0.308 3.267 7.050 1.00 98.25 91 ARG A CA 1
ATOM 688 C C . ARG A 1 91 ? 1.206 2.045 6.940 1.00 98.25 91 ARG A C 1
ATOM 690 O O . ARG A 1 91 ? 0.865 0.981 7.429 1.00 98.25 91 ARG A O 1
ATOM 697 N N . CYS A 1 92 ? 2.391 2.201 6.362 1.00 97.81 92 CYS A N 1
ATOM 698 C CA . CYS A 1 92 ? 3.421 1.164 6.394 1.00 97.81 92 CYS A CA 1
ATOM 699 C C . CYS A 1 92 ? 4.490 1.541 7.422 1.00 97.81 92 CYS A C 1
ATOM 701 O O . CYS A 1 92 ? 5.296 2.432 7.159 1.00 97.81 92 CYS A O 1
ATOM 703 N N . TYR A 1 93 ? 4.466 0.926 8.609 1.00 95.81 93 TYR A N 1
ATOM 704 C CA . TYR A 1 93 ? 5.434 1.220 9.682 1.00 95.81 93 TYR A CA 1
ATOM 705 C C . TYR A 1 93 ? 6.639 0.281 9.704 1.00 95.81 93 TYR A C 1
ATOM 707 O O . TYR A 1 93 ? 7.640 0.593 10.341 1.00 95.81 93 TYR A O 1
ATOM 715 N N . SER A 1 94 ? 6.537 -0.859 9.029 1.00 96.00 94 SER A N 1
ATOM 716 C CA . SER A 1 94 ? 7.520 -1.931 9.089 1.00 96.00 94 SER A CA 1
ATOM 717 C C . SER A 1 94 ? 7.659 -2.605 7.727 1.00 96.00 94 SER A C 1
ATOM 719 O O . SER A 1 94 ? 6.870 -2.366 6.805 1.00 96.00 94 SER A O 1
ATOM 721 N N . THR A 1 95 ? 8.687 -3.433 7.610 1.00 96.38 95 THR A N 1
ATOM 722 C CA . THR A 1 95 ? 8.920 -4.317 6.477 1.00 96.38 95 THR A CA 1
ATOM 723 C C . THR A 1 95 ? 9.691 -5.555 6.927 1.00 96.38 95 THR A C 1
ATOM 725 O O . THR A 1 95 ? 10.588 -5.467 7.768 1.00 96.38 95 THR A O 1
ATOM 728 N N . HIS A 1 96 ? 9.375 -6.692 6.320 1.00 97.00 96 HIS A N 1
ATOM 729 C CA . HIS A 1 96 ? 10.083 -7.948 6.477 1.00 97.00 96 HIS A CA 1
ATOM 730 C C . HIS A 1 96 ? 10.988 -8.172 5.263 1.00 97.00 96 HIS A C 1
ATOM 732 O O . HIS A 1 96 ? 10.514 -8.430 4.158 1.00 97.00 96 HIS A O 1
ATOM 738 N N . ASN A 1 97 ? 12.305 -8.085 5.462 1.00 95.00 97 ASN A N 1
ATOM 739 C CA . ASN A 1 97 ? 13.288 -8.233 4.388 1.00 95.00 97 ASN A CA 1
ATOM 740 C C . ASN A 1 97 ? 14.215 -9.430 4.607 1.00 95.00 97 ASN A C 1
ATOM 742 O O . ASN A 1 97 ? 14.566 -9.721 5.752 1.00 95.00 97 ASN A O 1
ATOM 746 N N . PRO A 1 98 ? 14.676 -10.093 3.529 1.00 92.62 98 PRO A N 1
ATOM 747 C CA . PRO A 1 98 ? 15.753 -11.068 3.638 1.00 92.62 98 PRO A CA 1
ATOM 748 C C . PRO A 1 98 ? 17.056 -10.382 4.072 1.00 92.62 98 PRO A C 1
ATOM 750 O O . PRO A 1 98 ? 17.289 -9.212 3.764 1.00 92.62 98 PRO A O 1
ATOM 753 N N . SER A 1 99 ? 17.951 -11.126 4.726 1.00 92.19 99 SER A N 1
ATOM 754 C CA . SER A 1 99 ? 19.261 -10.615 5.162 1.00 92.19 99 SER A CA 1
ATOM 755 C C . SER A 1 99 ? 20.117 -10.083 4.010 1.00 92.19 99 SER A C 1
ATOM 757 O O . SER A 1 99 ? 20.884 -9.144 4.202 1.00 92.19 99 SER A O 1
ATOM 759 N N . SER A 1 100 ? 19.944 -10.620 2.799 1.00 90.12 100 SER A N 1
ATOM 760 C CA . SER A 1 100 ? 20.619 -10.135 1.592 1.00 90.12 100 SER A CA 1
ATOM 761 C C . SER A 1 100 ? 20.304 -8.672 1.273 1.00 90.12 100 SER A C 1
ATOM 763 O O . SER A 1 100 ? 21.134 -8.010 0.668 1.00 90.12 100 SER A O 1
ATOM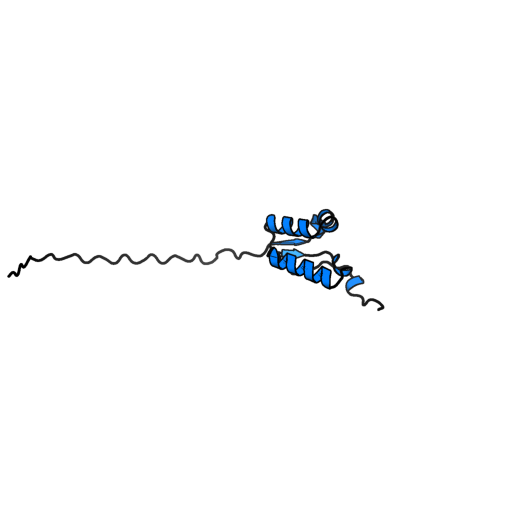 765 N N . ALA A 1 101 ? 19.160 -8.134 1.714 1.00 88.19 101 ALA A N 1
ATOM 766 C CA . ALA A 1 101 ? 18.822 -6.719 1.544 1.00 88.19 101 ALA A CA 1
ATOM 767 C C . ALA A 1 101 ? 19.681 -5.779 2.415 1.00 88.19 101 ALA A C 1
ATOM 769 O O . ALA A 1 101 ? 19.682 -4.571 2.196 1.00 88.19 101 ALA A O 1
ATOM 770 N N . LEU A 1 102 ? 20.388 -6.322 3.413 1.00 86.69 102 LEU A N 1
ATOM 771 C CA . LEU A 1 102 ? 21.330 -5.583 4.261 1.00 86.69 102 LEU A CA 1
ATOM 772 C C . LEU A 1 102 ? 22.760 -5.629 3.717 1.00 86.69 102 LEU A C 1
ATOM 774 O O . LEU A 1 102 ? 23.618 -4.872 4.169 1.00 86.69 102 LEU A O 1
ATOM 778 N N . MET A 1 103 ? 23.026 -6.529 2.771 1.00 82.62 103 MET A N 1
ATOM 779 C CA . MET A 1 103 ? 24.315 -6.625 2.108 1.00 82.62 103 MET A CA 1
ATOM 780 C C . MET A 1 103 ? 24.291 -5.686 0.902 1.00 82.62 103 MET A C 1
ATOM 782 O O . MET A 1 103 ? 23.365 -5.737 0.096 1.00 82.62 103 MET A O 1
ATOM 786 N N . GLY A 1 104 ? 25.269 -4.784 0.799 1.00 71.44 104 GLY A N 1
ATOM 787 C CA . GLY A 1 104 ? 25.374 -3.892 -0.357 1.00 71.44 104 GLY A CA 1
ATOM 788 C C . GLY A 1 104 ? 25.439 -4.705 -1.651 1.00 71.44 104 GLY A C 1
ATOM 789 O O . GLY A 1 104 ? 26.196 -5.670 -1.727 1.00 71.44 104 GLY A O 1
ATOM 790 N N . GLY A 1 105 ? 24.627 -4.342 -2.645 1.00 63.38 105 GLY A N 1
ATOM 791 C CA . GLY A 1 105 ? 24.733 -4.925 -3.980 1.00 63.38 105 GLY A CA 1
ATOM 792 C C . GLY A 1 105 ? 26.006 -4.433 -4.662 1.00 63.38 105 GLY A C 1
ATOM 793 O O . GLY A 1 105 ? 26.313 -3.242 -4.586 1.00 63.38 105 GLY A O 1
ATOM 794 N N . GLU A 1 106 ? 26.740 -5.331 -5.321 1.00 58.94 106 GLU A N 1
ATOM 795 C CA . GLU A 1 106 ? 27.681 -4.917 -6.364 1.00 58.94 106 GLU A CA 1
ATOM 796 C C . GLU A 1 106 ? 26.873 -4.124 -7.401 1.00 58.94 106 GLU A C 1
ATOM 798 O O . GLU A 1 106 ? 25.865 -4.613 -7.914 1.00 58.94 106 GLU A O 1
ATOM 803 N N . THR A 1 107 ? 27.240 -2.857 -7.580 1.00 52.44 107 THR A N 1
ATOM 804 C CA . THR A 1 107 ? 26.559 -1.891 -8.454 1.00 52.44 107 THR A CA 1
ATOM 805 C C . THR A 1 107 ? 26.704 -2.240 -9.921 1.00 52.44 107 THR A C 1
ATOM 807 O O . THR A 1 107 ? 27.853 -2.560 -10.306 1.00 52.44 107 THR A O 1
#

Foldseek 3Di:
DDDDDDDDDDDDDPDPDDPPDPPPPPDDDDDDAAEDECVVVVVVCVVPVLVVLLVCLVVPHQEYEYAPPCVPDDPVVVVVSVVSCVVSNYYYPYYHYDPVVVPDDPD

pLDDT: mean 84.32, std 19.58, range [37.25, 98.81]

Mean predicted aligned error: 12.69 Å

Secondary structure (DSSP, 8-state):
-------------------------TTPPPP---EEEGGGGHHHHHH-HHHHHHHHHHTT--EEEE-SGGGG--HHHHHHHHHHHHHTT-EEEEE---GGGGSPPP-

Solvent-accessible surface area (backbone atoms only — not comparable to full-atom values): 7043 Å² total; per-residue (Å²): 140,81,91,85,87,83,85,90,77,93,75,77,86,77,76,78,78,74,78,80,71,82,78,76,67,86,79,71,79,81,88,72,84,48,67,43,58,43,65,83,47,41,71,51,37,73,74,38,49,72,62,38,54,53,51,46,37,73,73,66,42,39,28,37,22,49,64,47,76,67,79,78,50,53,71,71,57,51,50,51,54,48,52,52,29,60,76,59,61,38,40,73,88,53,68,48,66,64,73,69,77,76,48,84,72,90,126

Radius of gyration: 30.84 Å; Cα contacts (8 Å, |Δi|>4): 78; chains: 1; bounding box: 81×74×53 Å

Sequence (107 aa):
MTAAAVVAGARSRDLLASPLSPHVLPNAPKAYPIGLELFSVRRELARDLPATLSAVSKMGYQVVEFYAPYLGWTIPYAKGVRTQLDDLGLRCYSTHNPSSALMGGET